Protein AF-A0A422N3A9-F1 (afdb_monomer)

Solvent-accessible surface area (backbone atoms only — not comparable to full-atom values): 7896 Å² total; per-residue (Å²): 119,83,58,69,77,52,26,24,83,45,57,73,40,78,24,40,41,50,68,64,54,68,37,71,21,45,74,53,17,31,54,43,74,64,48,50,43,45,49,65,72,44,49,46,56,52,54,51,46,63,46,61,79,70,57,84,72,84,79,59,82,64,56,54,56,40,81,87,58,59,77,64,36,60,62,31,56,54,94,70,64,69,54,37,52,65,75,23,42,65,92,49,66,57,46,78,49,63,42,40,19,36,56,72,87,88,54,48,60,53,71,48,82,68,42,58,47,96,88,64,50,68,35,30,33,40,37,38,38,17,32,62,63,58,68,92,131

Foldseek 3Di:
DPDCQAFAQDAQDWHDQLQLRIDGHHRQQHCDPVLVCCVPVPVVVVVVCVCVVPDDDDADPAFQADDQDDCSHSVNSADDPPCCNPVHHPPAQADEGEEAHAHPDPDQKDKDQDDDDPVRHGHYMYMYGRSSNRDDD

Nearest PDB structures (foldseek):
  1lml-assembly1_A  TM=9.631E-01  e=3.617E-12  Leishmania major

Organism: Trypanosoma rangeli (NCBI:txid5698)

Sequence (137 aa):
MNNASRYCTAAGESRPDMEGGTCVCRQQDVLTAEKKSIILNQMFPRAIKLHMDRLHVKPVRGQLVLPNFSAGTLCGNFEIPSSHHTTGVSGADMLLYAAAAPIRGSTYAWTVGCSKMPDGRPVVAVINIGPHSVTDS

Structure (mmCIF, N/CA/C/O backbone):
data_AF-A0A422N3A9-F1
#
_entry.id   AF-A0A422N3A9-F1
#
loop_
_atom_site.group_PDB
_atom_site.id
_atom_site.type_symbol
_atom_site.label_atom_id
_atom_site.label_alt_id
_atom_site.label_comp_id
_atom_site.label_asym_id
_atom_site.label_entity_id
_atom_site.label_seq_id
_atom_site.pdbx_PDB_ins_code
_atom_site.Cartn_x
_atom_site.Cartn_y
_atom_site.Cartn_z
_atom_site.occupancy
_atom_site.B_iso_or_equiv
_atom_site.auth_seq_id
_atom_site.auth_comp_id
_atom_site.auth_asym_id
_atom_site.auth_atom_id
_atom_site.pdbx_PDB_model_num
ATOM 1 N N . MET A 1 1 ? -3.221 -1.685 -6.288 1.00 87.81 1 MET A N 1
ATOM 2 C CA . MET A 1 1 ? -2.170 -1.991 -7.298 1.00 87.81 1 MET A CA 1
ATOM 3 C C . MET A 1 1 ? -2.704 -1.940 -8.739 1.00 87.81 1 MET A C 1
ATOM 5 O O . MET A 1 1 ? -2.436 -2.839 -9.529 1.00 87.81 1 MET A O 1
ATOM 9 N N . ASN A 1 2 ? -3.472 -0.906 -9.103 1.00 89.38 2 ASN A N 1
ATOM 10 C CA . ASN A 1 2 ? -4.026 -0.754 -10.463 1.00 89.38 2 ASN A CA 1
ATOM 11 C C . ASN A 1 2 ? -3.511 0.505 -11.176 1.00 89.38 2 ASN A C 1
ATOM 13 O O . ASN A 1 2 ? -3.696 0.651 -12.375 1.00 89.38 2 ASN A O 1
ATOM 17 N N . ASN A 1 3 ? -2.836 1.389 -10.442 1.00 93.75 3 ASN A N 1
ATOM 18 C CA . ASN A 1 3 ? -2.261 2.613 -10.965 1.00 93.75 3 ASN A CA 1
ATOM 19 C C . ASN A 1 3 ? -0.803 2.377 -11.388 1.00 93.75 3 ASN A C 1
ATOM 21 O O . ASN A 1 3 ? 0.078 2.274 -10.532 1.00 93.75 3 ASN A O 1
ATOM 25 N N . ALA A 1 4 ? -0.553 2.292 -12.697 1.00 94.56 4 ALA A N 1
ATOM 26 C CA . ALA A 1 4 ? 0.766 2.003 -13.273 1.00 94.56 4 ALA A CA 1
ATOM 27 C C . ALA A 1 4 ? 1.850 3.045 -12.931 1.00 94.56 4 ALA A C 1
ATOM 29 O O . ALA A 1 4 ? 3.037 2.746 -13.014 1.00 94.56 4 ALA A O 1
ATOM 30 N N . SER A 1 5 ? 1.468 4.247 -12.482 1.00 94.88 5 SER A N 1
ATOM 31 C CA . SER A 1 5 ? 2.421 5.255 -11.985 1.00 94.88 5 SER A CA 1
ATOM 32 C C . SER A 1 5 ? 2.984 4.939 -10.590 1.00 94.88 5 SER A C 1
ATOM 34 O O . SER A 1 5 ? 3.927 5.587 -10.140 1.00 94.88 5 SER A O 1
ATOM 36 N N . ARG A 1 6 ? 2.418 3.944 -9.891 1.00 94.88 6 ARG A N 1
ATOM 37 C CA . ARG A 1 6 ? 2.746 3.593 -8.496 1.00 94.88 6 ARG A CA 1
ATOM 38 C C . ARG A 1 6 ? 3.497 2.269 -8.344 1.00 94.88 6 ARG A C 1
ATOM 40 O O . ARG A 1 6 ? 3.795 1.873 -7.225 1.00 94.88 6 ARG A O 1
ATOM 47 N N . TYR A 1 7 ? 3.784 1.572 -9.438 1.00 96.44 7 TYR A N 1
ATOM 48 C CA . TYR A 1 7 ? 4.574 0.341 -9.440 1.00 96.44 7 TYR A CA 1
ATOM 49 C C . TYR A 1 7 ? 5.379 0.229 -10.736 1.00 96.44 7 TYR A C 1
ATOM 51 O O . TYR A 1 7 ? 5.085 0.910 -11.718 1.00 96.44 7 TYR A O 1
ATOM 59 N N . CYS A 1 8 ? 6.409 -0.612 -10.734 1.00 97.75 8 CYS A N 1
ATOM 60 C CA . CYS A 1 8 ? 7.256 -0.820 -11.905 1.00 97.75 8 CYS A CA 1
ATOM 61 C C . CYS A 1 8 ? 6.527 -1.645 -12.968 1.00 97.75 8 CYS A C 1
ATOM 63 O O . CYS A 1 8 ? 6.134 -2.785 -12.709 1.00 97.75 8 CYS A O 1
ATOM 65 N N . THR A 1 9 ? 6.392 -1.084 -14.166 1.00 97.62 9 THR A N 1
ATOM 66 C CA . THR A 1 9 ? 5.873 -1.773 -15.357 1.00 97.62 9 THR A CA 1
ATOM 67 C C . THR A 1 9 ? 6.990 -2.253 -16.281 1.00 97.62 9 THR A C 1
ATOM 69 O O . THR A 1 9 ? 6.812 -3.240 -16.990 1.00 97.62 9 THR A O 1
ATOM 72 N N . ALA A 1 10 ? 8.158 -1.613 -16.220 1.00 97.75 10 ALA A N 1
ATOM 73 C CA . ALA A 1 10 ? 9.370 -1.997 -16.928 1.00 97.75 10 ALA A CA 1
ATOM 74 C C . ALA A 1 10 ? 10.624 -1.668 -16.097 1.00 97.75 10 ALA A C 1
ATOM 76 O O . ALA A 1 10 ? 10.596 -0.839 -15.184 1.00 97.75 10 ALA A O 1
ATOM 77 N N . ALA A 1 11 ? 11.739 -2.327 -16.413 1.00 97.69 11 ALA A N 1
ATOM 78 C CA . ALA A 1 11 ? 13.034 -1.991 -15.831 1.00 97.69 11 ALA A CA 1
ATOM 79 C C . ALA A 1 11 ? 13.531 -0.629 -16.347 1.00 97.69 11 ALA A C 1
ATOM 81 O O . ALA A 1 11 ? 13.261 -0.247 -17.484 1.00 97.69 11 ALA A O 1
ATOM 82 N N . GLY A 1 12 ? 14.261 0.102 -15.506 1.00 96.88 12 GLY A N 1
ATOM 83 C CA . GLY A 1 12 ? 14.775 1.443 -15.799 1.00 96.88 12 GLY A CA 1
ATOM 84 C C . GLY A 1 12 ? 13.796 2.584 -15.500 1.00 96.88 12 GLY A C 1
ATOM 85 O O . GLY A 1 12 ? 14.219 3.736 -15.432 1.00 96.88 12 GLY A O 1
ATOM 86 N N . GLU A 1 13 ? 12.513 2.297 -15.262 1.00 97.31 13 GLU A N 1
ATOM 87 C CA . GLU A 1 13 ? 11.547 3.314 -14.834 1.00 97.31 13 GLU A CA 1
ATOM 88 C C . GLU A 1 13 ? 11.877 3.854 -13.438 1.00 97.31 13 GLU A C 1
ATOM 90 O O . GLU A 1 13 ? 12.360 3.120 -12.581 1.00 97.31 13 GLU A O 1
ATOM 95 N N . SER A 1 14 ? 11.555 5.122 -13.173 1.00 97.00 14 SER A N 1
ATOM 96 C CA . SER A 1 14 ? 11.524 5.654 -11.808 1.00 97.00 14 SER A CA 1
ATOM 97 C C . SER A 1 14 ? 10.096 5.601 -11.270 1.00 97.00 14 SER A C 1
ATOM 99 O O . SER A 1 14 ? 9.151 6.066 -11.922 1.00 97.00 14 SER A O 1
ATOM 101 N N . ARG A 1 15 ? 9.925 4.997 -10.092 1.00 96.44 15 ARG A N 1
ATOM 102 C CA . ARG A 1 15 ? 8.632 4.861 -9.408 1.00 96.44 15 ARG A CA 1
ATOM 103 C C . ARG A 1 15 ? 8.757 5.226 -7.932 1.00 96.44 15 ARG A C 1
ATOM 105 O O . ARG A 1 15 ? 9.852 5.105 -7.385 1.00 96.44 15 ARG A O 1
ATOM 112 N N . PRO A 1 16 ? 7.670 5.670 -7.275 1.00 94.69 16 PRO A N 1
ATOM 113 C CA . PRO A 1 16 ? 7.683 5.904 -5.835 1.00 94.69 16 PRO A CA 1
ATOM 114 C C . PRO A 1 16 ? 8.109 4.642 -5.081 1.00 94.69 16 PRO A C 1
ATOM 116 O O . PRO A 1 16 ? 7.682 3.551 -5.446 1.00 94.69 16 PRO A O 1
ATOM 119 N N . ASP A 1 17 ? 8.906 4.787 -4.025 1.00 93.00 17 ASP A N 1
ATOM 120 C CA . ASP A 1 17 ? 9.252 3.686 -3.104 1.00 93.00 17 ASP A CA 1
ATOM 121 C C . A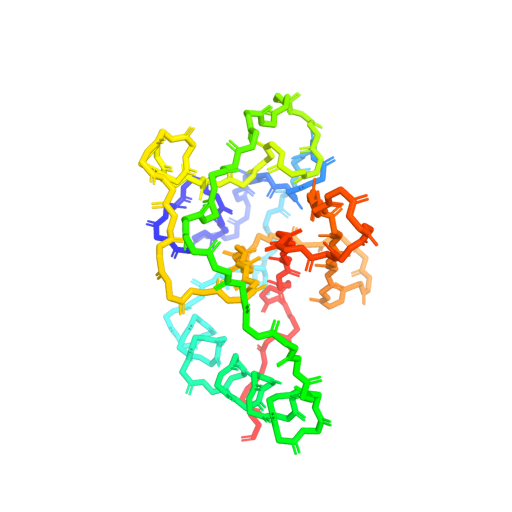SP A 1 17 ? 8.215 3.503 -1.978 1.00 93.00 17 ASP A C 1
ATOM 123 O O . ASP A 1 17 ? 8.339 2.618 -1.136 1.00 93.00 17 ASP A O 1
ATOM 127 N N . MET A 1 18 ? 7.163 4.332 -1.997 1.00 94.56 18 MET A N 1
ATOM 128 C CA . MET A 1 18 ? 6.105 4.434 -0.983 1.00 94.56 18 MET A CA 1
ATOM 129 C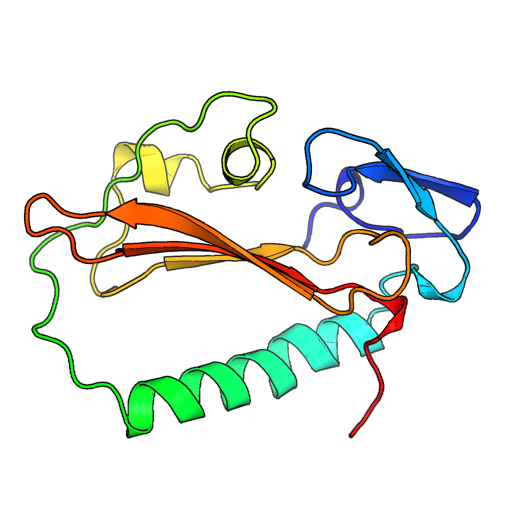 C . MET A 1 18 ? 6.584 4.961 0.380 1.00 94.56 18 MET A C 1
ATOM 131 O O . MET A 1 18 ? 5.781 5.082 1.304 1.00 94.56 18 MET A O 1
ATOM 135 N N . GLU A 1 19 ? 7.845 5.379 0.484 1.00 92.50 19 GLU A N 1
ATOM 136 C CA . GLU A 1 19 ? 8.468 5.940 1.687 1.00 92.50 19 GLU A CA 1
ATOM 137 C C . GLU A 1 19 ? 8.693 7.461 1.587 1.00 92.50 19 GLU A C 1
ATOM 139 O O . GLU A 1 19 ? 9.205 8.090 2.507 1.00 92.50 19 GLU A O 1
ATOM 144 N N . GLY A 1 20 ? 8.242 8.073 0.488 1.00 90.31 20 GLY A N 1
ATOM 145 C CA . GLY A 1 20 ? 8.389 9.502 0.188 1.00 90.31 20 GLY A CA 1
ATOM 146 C C . GLY A 1 20 ? 9.494 9.786 -0.832 1.00 90.31 20 GLY A C 1
ATOM 147 O O . GLY A 1 20 ? 9.666 10.932 -1.242 1.00 90.31 20 GLY A O 1
ATOM 148 N N . GLY A 1 21 ? 10.213 8.750 -1.270 1.00 92.06 21 GLY A N 1
ATOM 149 C CA . GLY A 1 21 ? 11.236 8.815 -2.299 1.00 92.06 21 GLY A CA 1
ATOM 150 C C . GLY A 1 21 ? 10.818 8.142 -3.605 1.00 92.06 21 GLY A C 1
ATOM 151 O O . GLY A 1 21 ? 9.651 7.837 -3.869 1.00 92.06 21 GLY A O 1
ATOM 152 N N . THR A 1 22 ? 11.817 7.924 -4.458 1.00 94.75 22 THR A N 1
ATOM 153 C CA . THR A 1 22 ? 11.681 7.171 -5.708 1.00 94.75 22 THR A CA 1
ATOM 154 C C . THR A 1 22 ? 12.792 6.137 -5.829 1.00 94.75 22 THR A C 1
ATOM 156 O O . THR A 1 22 ? 13.890 6.301 -5.292 1.00 94.75 22 THR A O 1
ATOM 159 N N . CYS A 1 23 ? 12.528 5.059 -6.555 1.00 94.56 23 CYS A N 1
ATOM 160 C CA . CYS A 1 23 ? 13.497 4.025 -6.870 1.00 94.56 23 CYS A CA 1
ATOM 161 C C . CYS A 1 23 ? 13.485 3.740 -8.370 1.00 94.56 23 CYS A C 1
ATOM 163 O O . CYS A 1 23 ? 12.424 3.686 -8.996 1.00 94.56 23 CYS A O 1
ATOM 165 N N . VAL A 1 24 ? 14.677 3.526 -8.929 1.00 96.62 24 VAL A N 1
ATOM 166 C CA . VAL A 1 24 ? 14.822 2.998 -10.285 1.00 96.62 24 VAL A CA 1
ATOM 167 C C . VAL A 1 24 ? 14.491 1.509 -10.252 1.00 96.62 24 VAL A C 1
ATOM 169 O O . VAL A 1 24 ? 15.048 0.754 -9.453 1.00 96.62 24 VAL A O 1
ATOM 172 N N . CYS A 1 25 ? 13.567 1.101 -11.107 1.00 97.38 25 CYS A N 1
ATOM 173 C CA . CYS A 1 25 ? 13.069 -0.255 -11.222 1.00 97.38 25 CYS A CA 1
ATOM 174 C C . CYS A 1 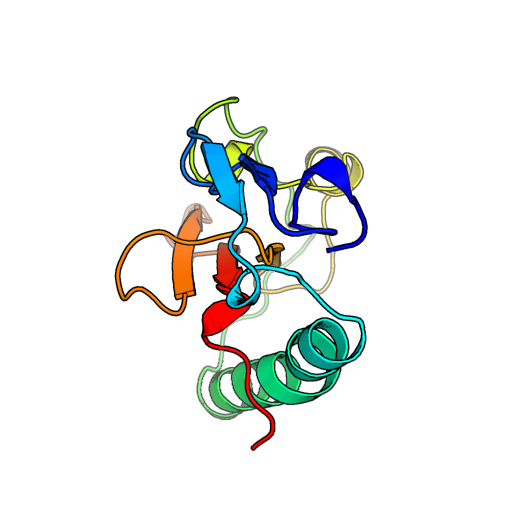25 ? 14.141 -1.180 -11.804 1.00 97.38 25 CYS A C 1
ATOM 176 O O . CYS A 1 25 ? 14.615 -0.970 -12.922 1.00 97.38 25 CYS A O 1
ATOM 178 N N . ARG A 1 26 ? 14.496 -2.245 -11.082 1.00 96.25 26 ARG A N 1
ATOM 179 C CA . ARG A 1 26 ? 15.268 -3.365 -11.640 1.00 96.25 26 ARG A CA 1
ATOM 180 C C . ARG A 1 26 ? 14.322 -4.363 -12.304 1.00 96.25 26 ARG A C 1
ATOM 182 O O . ARG A 1 26 ? 13.118 -4.338 -12.065 1.00 96.25 26 ARG A O 1
ATOM 189 N N . GLN A 1 27 ? 14.866 -5.301 -13.077 1.00 96.50 27 GLN A N 1
ATOM 190 C CA . GLN A 1 27 ? 14.065 -6.347 -13.729 1.00 96.50 27 GLN A CA 1
ATOM 191 C C . GLN A 1 27 ? 13.189 -7.124 -12.732 1.00 96.50 27 GLN A C 1
ATOM 193 O O . GLN A 1 27 ? 12.021 -7.397 -12.990 1.00 96.50 27 GLN A O 1
ATOM 198 N N . GLN A 1 28 ? 13.738 -7.424 -11.555 1.00 95.19 28 GLN A N 1
ATOM 199 C CA . GLN A 1 28 ? 13.027 -8.104 -10.474 1.00 95.19 28 GLN A CA 1
ATOM 200 C C . GLN A 1 28 ? 11.928 -7.254 -9.816 1.00 95.19 28 GLN A C 1
ATOM 202 O O . GLN A 1 28 ? 10.992 -7.818 -9.256 1.00 95.19 28 GLN A O 1
ATOM 207 N N . ASP A 1 29 ? 12.003 -5.924 -9.904 1.00 96.75 29 ASP A N 1
ATOM 208 C CA . ASP A 1 29 ? 11.020 -5.018 -9.303 1.00 96.75 29 ASP A CA 1
ATOM 209 C C . ASP A 1 29 ? 9.764 -4.856 -10.175 1.00 96.75 29 ASP A C 1
ATOM 211 O O . ASP A 1 29 ? 8.758 -4.331 -9.702 1.00 96.75 29 ASP A O 1
ATOM 215 N N . VAL A 1 30 ? 9.791 -5.322 -11.431 1.00 97.38 30 VAL A N 1
ATOM 216 C CA . VAL A 1 30 ? 8.634 -5.282 -12.334 1.00 97.38 30 VAL A CA 1
ATOM 217 C C . VAL A 1 30 ? 7.496 -6.134 -11.769 1.00 97.38 30 VAL A C 1
ATOM 219 O O . VAL A 1 30 ? 7.651 -7.336 -11.522 1.00 97.38 30 VAL A O 1
ATOM 222 N N . LEU A 1 31 ? 6.331 -5.507 -11.587 1.00 97.62 31 LEU A N 1
ATOM 223 C CA . LEU A 1 31 ? 5.118 -6.169 -11.126 1.00 97.62 31 LEU A CA 1
ATOM 224 C C . LEU A 1 31 ? 4.410 -6.824 -12.314 1.00 97.62 31 LEU A C 1
ATOM 226 O O . LEU A 1 31 ? 3.549 -6.228 -12.964 1.00 97.62 31 LEU A O 1
ATOM 230 N N . THR A 1 32 ? 4.782 -8.069 -12.597 1.00 97.06 32 THR A N 1
ATOM 231 C CA . THR A 1 32 ? 4.111 -8.888 -13.611 1.00 97.06 32 THR A CA 1
ATOM 232 C C . THR A 1 32 ? 2.686 -9.252 -13.177 1.00 97.06 32 THR A C 1
ATOM 234 O O . THR A 1 32 ? 2.335 -9.189 -11.994 1.00 97.06 32 THR A O 1
ATOM 237 N N . ALA A 1 33 ? 1.850 -9.662 -14.136 1.00 96.38 33 ALA A N 1
ATOM 238 C CA . ALA A 1 33 ? 0.497 -10.146 -13.848 1.00 96.38 33 ALA A CA 1
ATOM 239 C C . ALA A 1 33 ? 0.507 -11.355 -12.894 1.00 96.38 33 ALA A C 1
ATOM 241 O O . ALA A 1 33 ? -0.325 -11.436 -11.993 1.00 96.38 33 ALA A O 1
ATOM 242 N N . GLU A 1 34 ? 1.489 -12.241 -13.054 1.00 96.31 34 GLU A N 1
ATOM 243 C CA . GLU A 1 34 ? 1.735 -13.393 -12.185 1.00 96.31 34 GLU A CA 1
ATOM 244 C C . GLU A 1 34 ? 2.046 -12.962 -10.748 1.00 96.31 34 GLU A C 1
ATOM 246 O O . GLU A 1 34 ? 1.294 -13.301 -9.837 1.00 96.31 34 GLU A O 1
ATOM 251 N N . LYS A 1 35 ? 3.048 -12.095 -10.540 1.00 97.06 35 LYS A N 1
ATOM 252 C CA . LYS A 1 35 ? 3.382 -11.562 -9.207 1.00 97.06 35 LYS A CA 1
ATOM 253 C C . LYS A 1 35 ? 2.196 -10.866 -8.551 1.00 97.06 35 LYS A C 1
ATOM 255 O O . LYS A 1 35 ? 1.920 -11.074 -7.371 1.00 97.06 35 LYS A O 1
ATOM 260 N N . LYS A 1 36 ? 1.450 -10.066 -9.316 1.00 97.06 36 LYS A N 1
ATOM 261 C CA . LYS A 1 36 ? 0.229 -9.417 -8.829 1.00 97.06 36 LYS A CA 1
ATOM 262 C C . LYS A 1 36 ? -0.831 -10.442 -8.411 1.00 97.06 36 LYS A C 1
ATOM 264 O O . LYS A 1 36 ? -1.479 -10.246 -7.385 1.00 97.06 36 LYS A O 1
ATOM 269 N N . SER A 1 37 ? -0.993 -11.526 -9.169 1.00 96.62 37 SER A N 1
ATOM 270 C CA . SER A 1 37 ? -1.910 -12.618 -8.830 1.00 96.62 37 SER A CA 1
ATOM 271 C C . SER A 1 37 ? -1.481 -13.344 -7.554 1.00 96.62 37 SER A C 1
ATOM 273 O O . SER A 1 37 ? -2.314 -13.549 -6.676 1.00 96.62 37 SER A O 1
ATOM 275 N N . ILE A 1 38 ? -0.192 -13.658 -7.389 1.00 97.31 38 ILE A N 1
ATOM 276 C CA . ILE A 1 38 ? 0.340 -14.279 -6.165 1.00 97.31 38 ILE A CA 1
ATOM 277 C C . ILE A 1 38 ? 0.023 -13.403 -4.949 1.00 97.31 38 ILE A C 1
ATOM 279 O O . ILE A 1 38 ? -0.539 -13.887 -3.965 1.00 97.31 38 ILE A O 1
ATOM 283 N N . ILE A 1 39 ? 0.307 -12.099 -5.030 1.00 97.06 39 ILE A N 1
ATOM 284 C CA . ILE A 1 39 ? 0.038 -11.154 -3.941 1.00 97.06 39 ILE A CA 1
ATOM 285 C C . ILE A 1 39 ? -1.457 -11.134 -3.580 1.00 97.06 39 ILE A C 1
ATOM 287 O O . ILE A 1 39 ? -1.818 -11.305 -2.414 1.00 97.06 39 ILE A O 1
ATOM 291 N N . LEU A 1 40 ? -2.329 -10.918 -4.570 1.00 96.38 40 LEU A N 1
ATOM 292 C CA . LEU A 1 40 ? -3.754 -10.658 -4.338 1.00 96.38 40 LEU A CA 1
ATOM 293 C C . LEU A 1 40 ? -4.570 -11.922 -4.061 1.00 96.38 40 LEU A C 1
ATOM 295 O O . LEU A 1 40 ? -5.460 -11.891 -3.217 1.00 96.38 40 LEU A O 1
ATOM 299 N N . ASN A 1 41 ? -4.276 -13.019 -4.755 1.00 96.50 41 ASN A N 1
ATOM 300 C CA . ASN A 1 41 ? -5.118 -14.216 -4.760 1.00 96.50 41 ASN A CA 1
ATOM 301 C C . ASN A 1 41 ? -4.556 -15.352 -3.899 1.00 96.50 41 ASN A C 1
ATOM 303 O O . ASN A 1 41 ? -5.292 -16.283 -3.580 1.00 96.50 41 ASN A O 1
ATOM 307 N N . GLN A 1 42 ? -3.280 -15.293 -3.502 1.00 96.19 42 GLN A N 1
ATOM 308 C CA . GLN A 1 42 ? -2.666 -16.328 -2.666 1.00 96.19 42 GLN A CA 1
ATOM 309 C C . GLN A 1 42 ? -2.172 -15.767 -1.332 1.00 96.19 42 GLN A C 1
ATOM 311 O O . GLN A 1 42 ? -2.651 -16.173 -0.272 1.00 96.19 42 GLN A O 1
ATOM 316 N N . MET A 1 43 ? -1.240 -14.815 -1.373 1.00 95.75 43 MET A N 1
ATOM 317 C CA . MET A 1 43 ? -0.552 -14.308 -0.188 1.00 95.75 43 MET A CA 1
ATOM 318 C C . MET A 1 43 ? -1.510 -13.584 0.762 1.00 95.75 43 MET A C 1
ATOM 320 O O . MET A 1 43 ? -1.599 -13.968 1.929 1.00 95.75 43 MET A O 1
ATOM 324 N N . PHE A 1 44 ? -2.257 -12.577 0.288 1.00 96.38 44 PHE A N 1
ATOM 325 C CA . PHE A 1 44 ? -3.182 -11.842 1.156 1.00 96.38 44 PHE A CA 1
ATOM 326 C C . PHE A 1 44 ? -4.293 -12.721 1.738 1.00 96.38 44 PHE A C 1
ATOM 328 O O . PHE A 1 44 ? -4.461 -12.677 2.955 1.00 96.38 44 PHE A O 1
ATOM 335 N N . PRO A 1 45 ? -5.008 -13.562 0.966 1.00 97.44 45 PRO A N 1
ATOM 336 C CA . PRO A 1 45 ? -6.030 -14.437 1.535 1.00 97.44 45 PRO A CA 1
ATOM 337 C C . PRO A 1 45 ? -5.484 -15.367 2.624 1.00 97.44 45 PRO A C 1
ATOM 339 O O . PRO A 1 45 ? -6.102 -15.502 3.680 1.00 97.44 45 PRO A O 1
ATOM 342 N N . ARG A 1 46 ? -4.296 -15.960 2.418 1.00 96.88 46 ARG A N 1
ATOM 343 C CA . ARG A 1 46 ? -3.642 -16.810 3.426 1.00 96.88 46 ARG A CA 1
ATOM 344 C C . ARG A 1 46 ? -3.248 -16.008 4.670 1.00 96.88 46 ARG A C 1
ATOM 346 O O . ARG A 1 46 ? -3.558 -16.431 5.780 1.00 96.88 46 ARG A O 1
ATOM 353 N N . ALA A 1 47 ? -2.614 -14.847 4.500 1.00 95.94 47 ALA A N 1
ATOM 354 C CA . ALA A 1 47 ? -2.189 -13.998 5.612 1.00 95.94 47 ALA A CA 1
ATOM 355 C C . A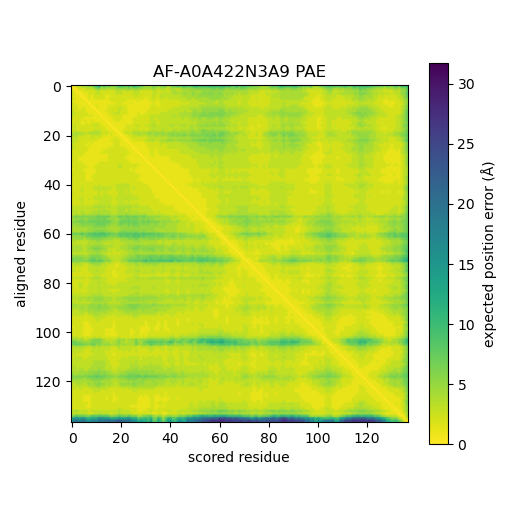LA A 1 47 ? -3.380 -13.462 6.424 1.00 95.94 47 ALA A C 1
ATOM 357 O O . ALA A 1 47 ? -3.351 -13.511 7.653 1.00 95.94 47 ALA A O 1
ATOM 358 N N . ILE A 1 48 ? -4.439 -13.005 5.751 1.00 96.44 48 ILE A N 1
ATOM 359 C CA . ILE A 1 48 ? -5.677 -12.534 6.384 1.00 96.44 48 ILE A CA 1
ATOM 360 C C . ILE A 1 48 ? -6.311 -13.671 7.182 1.00 96.44 48 ILE A C 1
ATOM 362 O O . ILE A 1 48 ? -6.583 -13.493 8.367 1.00 96.44 48 ILE A O 1
ATOM 366 N N . LYS A 1 49 ? -6.460 -14.860 6.581 1.00 96.88 49 LYS A N 1
ATOM 367 C CA . LYS A 1 49 ? -7.005 -16.033 7.273 1.00 96.88 49 LYS A CA 1
ATOM 368 C C . LYS A 1 49 ? -6.203 -16.387 8.527 1.00 96.88 49 LYS A C 1
ATOM 370 O O . LYS A 1 49 ? -6.787 -16.573 9.587 1.00 96.88 49 LYS A O 1
ATOM 375 N N . LEU A 1 50 ? -4.870 -16.406 8.445 1.00 97.56 50 LEU A N 1
ATOM 376 C CA . LEU A 1 50 ? -4.013 -16.708 9.599 1.00 97.56 50 LEU A CA 1
ATOM 377 C C . LEU A 1 50 ? -4.251 -15.768 10.789 1.00 97.56 50 LEU A C 1
ATOM 379 O O . LEU A 1 50 ? -4.194 -16.228 11.934 1.00 97.56 50 LEU A O 1
ATOM 383 N N . HIS A 1 51 ? -4.504 -14.484 10.524 1.00 96.38 51 HIS A N 1
ATOM 384 C CA . HIS A 1 51 ? -4.799 -13.499 11.563 1.00 96.38 51 HIS A CA 1
ATOM 385 C C . HIS A 1 51 ? -6.248 -13.608 12.046 1.00 96.38 51 HIS A C 1
ATOM 387 O O . HIS A 1 51 ? -6.469 -13.611 13.253 1.00 96.38 51 HIS A O 1
ATOM 393 N N . MET A 1 52 ? -7.220 -13.762 11.143 1.00 95.06 52 MET A N 1
ATOM 394 C CA . MET A 1 52 ? -8.640 -13.883 11.497 1.00 95.06 52 MET A CA 1
ATOM 395 C C . MET A 1 52 ? -8.950 -15.144 12.312 1.00 95.06 52 MET A C 1
ATOM 397 O O . MET A 1 52 ? -9.748 -15.076 13.239 1.00 95.06 52 MET A O 1
ATOM 401 N N . ASP A 1 53 ? -8.283 -16.267 12.031 1.00 96.81 53 ASP A N 1
ATOM 402 C CA . ASP A 1 53 ? -8.484 -17.529 12.759 1.00 96.81 53 ASP A CA 1
ATOM 403 C C . ASP A 1 53 ? -7.989 -17.459 14.223 1.00 96.81 53 ASP A C 1
ATOM 405 O O . ASP A 1 53 ? -8.326 -18.316 15.038 1.00 96.81 53 ASP A O 1
ATOM 409 N N . ARG A 1 54 ? -7.161 -16.462 14.574 1.00 96.62 54 ARG A N 1
ATOM 410 C CA . ARG A 1 54 ? -6.512 -16.342 15.896 1.00 96.62 54 ARG A CA 1
ATOM 411 C C . ARG A 1 54 ? -6.938 -15.099 16.666 1.00 96.62 54 ARG A C 1
ATOM 413 O O . ARG A 1 54 ? -7.077 -15.148 17.887 1.00 96.62 54 ARG A O 1
ATOM 420 N N . LEU A 1 55 ? -7.115 -13.980 15.972 1.00 94.69 55 LEU A N 1
ATOM 421 C CA . LEU A 1 55 ? -7.356 -12.674 16.572 1.00 94.69 55 LEU A CA 1
ATOM 422 C C . LEU A 1 55 ? -8.846 -12.350 16.535 1.00 94.69 55 LEU A C 1
ATOM 424 O O . LEU A 1 55 ? -9.375 -11.849 15.545 1.00 94.69 55 LEU A O 1
ATOM 428 N N . HIS A 1 56 ? -9.510 -12.605 17.657 1.00 94.12 56 HIS A N 1
ATOM 429 C CA . HIS A 1 56 ? -10.882 -12.171 17.871 1.00 94.12 56 HIS A CA 1
ATOM 430 C C . HIS A 1 56 ? -10.889 -10.726 18.362 1.00 94.12 56 HIS A C 1
ATOM 432 O O . HIS A 1 56 ? -10.150 -10.357 19.275 1.00 94.12 56 HIS A O 1
ATOM 438 N N . VAL A 1 57 ? -11.748 -9.907 17.768 1.00 93.12 57 VAL A N 1
ATOM 439 C CA . VAL A 1 57 ? -11.892 -8.492 18.109 1.00 93.12 57 VAL A CA 1
ATOM 440 C C . VAL A 1 57 ? -13.344 -8.186 18.436 1.00 93.12 57 VAL A C 1
ATOM 442 O O . VAL A 1 57 ? -14.262 -8.828 17.932 1.00 93.12 57 VAL A O 1
ATOM 445 N N . LYS A 1 58 ? -13.571 -7.175 19.274 1.00 94.44 58 LYS A N 1
ATOM 446 C CA . LYS A 1 58 ? -14.905 -6.591 19.426 1.00 94.44 58 LYS A CA 1
ATOM 447 C C . LYS A 1 58 ? -15.240 -5.836 18.133 1.00 94.44 58 LYS A C 1
ATOM 449 O O . LYS A 1 58 ? -14.506 -4.897 17.844 1.00 94.44 58 LYS A O 1
ATOM 454 N N . PRO A 1 59 ? -16.311 -6.159 17.389 1.00 95.1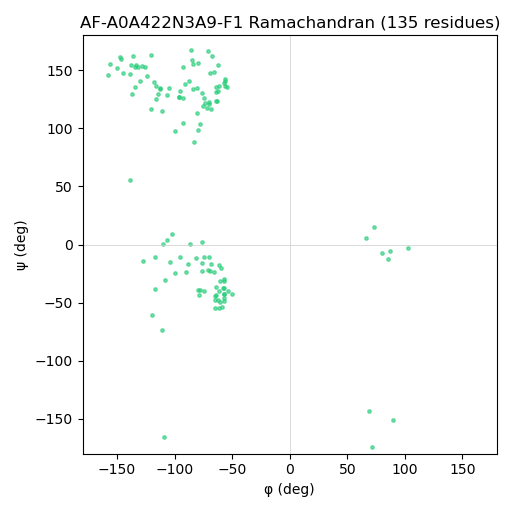9 59 PRO A N 1
ATOM 455 C CA . PRO A 1 59 ? -16.576 -5.500 16.114 1.00 95.19 59 PRO A CA 1
ATOM 456 C C . PRO A 1 59 ? -16.682 -3.976 16.236 1.00 95.19 59 PRO A C 1
ATOM 458 O O . PRO A 1 59 ? -17.322 -3.465 17.166 1.00 95.19 59 PRO A O 1
ATOM 461 N N . VAL A 1 60 ? -16.062 -3.246 15.309 1.00 94.06 60 VAL A N 1
ATOM 462 C CA . VAL A 1 60 ? -16.247 -1.796 15.177 1.00 94.06 60 VAL A CA 1
ATOM 463 C C . VAL A 1 60 ? -17.712 -1.517 14.848 1.00 94.06 60 VAL A C 1
ATOM 465 O O . VAL A 1 60 ? -18.310 -2.144 13.975 1.00 94.06 60 VAL A O 1
ATOM 468 N N . ARG A 1 61 ? -18.311 -0.560 15.563 1.00 92.69 61 ARG A N 1
ATOM 469 C CA . ARG A 1 61 ? -19.673 -0.095 15.288 1.00 92.69 61 ARG A CA 1
ATOM 470 C C . ARG A 1 61 ? -19.617 1.149 14.409 1.00 92.69 61 ARG A C 1
ATOM 472 O O . ARG A 1 61 ? -18.909 2.093 14.741 1.00 92.69 61 ARG A O 1
ATOM 479 N N . GLY A 1 62 ? -20.415 1.167 13.345 1.00 92.06 62 GLY A N 1
ATOM 480 C CA . GLY A 1 62 ? -20.501 2.299 12.422 1.00 92.06 62 GLY A CA 1
ATOM 481 C C . GLY A 1 62 ? -19.503 2.216 11.266 1.00 92.06 62 GLY A C 1
ATOM 482 O O . GLY A 1 62 ? -19.160 1.126 10.807 1.00 92.06 62 GLY A O 1
ATOM 483 N N . GLN A 1 63 ? -19.094 3.381 10.766 1.00 94.31 63 GLN A N 1
ATOM 484 C CA . GLN A 1 63 ? -18.198 3.530 9.619 1.00 94.31 63 GLN A CA 1
ATOM 485 C C . GLN A 1 63 ? -16.798 3.943 10.083 1.00 94.31 63 GLN A C 1
ATOM 487 O O . GLN A 1 63 ? -16.646 4.857 10.893 1.00 94.31 63 GLN A O 1
ATOM 492 N N . LEU A 1 64 ? -15.770 3.303 9.530 1.00 95.44 64 LEU A N 1
ATOM 493 C CA . LEU A 1 64 ? -14.388 3.751 9.654 1.00 95.44 64 LEU A CA 1
ATOM 494 C C . LEU A 1 64 ? -14.140 4.882 8.652 1.00 95.44 64 LEU A C 1
ATOM 496 O O . LEU A 1 64 ? -13.914 4.624 7.470 1.00 95.44 64 LEU A O 1
ATOM 500 N N . VAL A 1 65 ? -14.198 6.126 9.130 1.00 95.62 65 VAL A N 1
ATOM 501 C CA . VAL A 1 65 ? -13.842 7.324 8.353 1.00 95.62 65 VAL A CA 1
ATOM 502 C C . VAL A 1 65 ? -12.375 7.659 8.592 1.00 95.62 65 VAL A C 1
ATOM 504 O O . VAL A 1 65 ? -11.926 7.774 9.734 1.00 95.62 65 VAL A O 1
ATOM 507 N N . LEU A 1 66 ? -11.610 7.783 7.511 1.00 94.81 66 LEU A N 1
ATOM 508 C CA . LEU A 1 66 ? -10.166 7.964 7.580 1.00 94.81 66 LEU A CA 1
ATOM 509 C C . LEU A 1 66 ? -9.794 9.443 7.625 1.00 94.81 66 LEU A C 1
ATOM 511 O O . LEU A 1 66 ? -10.323 10.218 6.828 1.00 94.81 66 LEU A O 1
ATOM 515 N N . PRO A 1 67 ? -8.820 9.844 8.463 1.00 94.31 67 PRO A N 1
ATOM 516 C CA . PRO A 1 67 ? -8.263 11.183 8.356 1.00 94.31 67 PRO A CA 1
ATOM 517 C C . PRO A 1 67 ? -7.591 11.362 6.990 1.00 94.31 67 PRO A C 1
ATOM 519 O O . PRO A 1 67 ? -7.130 10.398 6.372 1.00 94.31 67 PRO A O 1
ATOM 522 N N . ASN A 1 68 ? -7.507 12.606 6.526 1.00 95.31 68 ASN A N 1
ATOM 523 C CA . ASN A 1 68 ? -6.662 12.933 5.384 1.00 95.31 68 ASN A CA 1
ATOM 524 C C . ASN A 1 68 ? -5.199 12.853 5.826 1.00 95.31 68 ASN A C 1
ATOM 526 O O . ASN A 1 68 ? -4.773 13.590 6.716 1.00 95.31 68 ASN A O 1
ATOM 530 N N . PHE A 1 69 ? -4.436 11.944 5.224 1.00 94.88 69 PHE A N 1
ATOM 531 C CA . PHE A 1 69 ? -3.012 11.818 5.509 1.00 94.88 69 PHE A CA 1
ATOM 532 C C . PHE A 1 69 ? -2.225 12.870 4.728 1.00 94.88 69 PHE A C 1
ATOM 534 O O . PHE A 1 69 ? -2.446 13.060 3.532 1.00 94.88 69 PHE A O 1
ATOM 541 N N . SER A 1 70 ? -1.286 13.539 5.395 1.00 92.12 70 SER A N 1
ATOM 542 C CA . SER A 1 70 ? -0.433 14.540 4.754 1.00 92.12 70 SER A CA 1
ATOM 543 C C . SER A 1 70 ? 0.411 13.916 3.643 1.00 92.12 70 SER A C 1
ATOM 545 O O . SER A 1 70 ? 1.001 12.844 3.825 1.00 92.12 70 SER A O 1
ATOM 547 N N . ALA A 1 71 ? 0.506 14.608 2.507 1.00 87.00 71 ALA A N 1
ATOM 548 C CA . ALA A 1 71 ? 1.368 14.206 1.402 1.00 87.00 71 ALA A CA 1
ATOM 549 C C . ALA A 1 71 ? 2.829 14.057 1.868 1.00 87.00 71 ALA A C 1
ATOM 551 O O . ALA A 1 71 ? 3.298 14.814 2.717 1.00 87.00 71 ALA A O 1
ATOM 552 N N . GLY A 1 72 ? 3.538 13.062 1.331 1.00 83.06 72 GLY A N 1
ATOM 553 C CA . GLY A 1 72 ? 4.927 12.763 1.697 1.00 83.06 72 GLY A CA 1
ATOM 554 C C . GLY A 1 72 ? 5.102 11.962 2.992 1.00 83.06 72 GLY A C 1
ATOM 555 O O . GLY A 1 72 ? 6.208 11.513 3.275 1.00 83.06 72 GLY A O 1
ATOM 556 N N . THR A 1 73 ? 4.037 11.721 3.766 1.00 93.00 73 THR A N 1
ATOM 557 C CA . THR A 1 73 ? 4.072 10.739 4.865 1.00 93.00 73 THR A CA 1
ATOM 558 C C . THR A 1 73 ? 3.916 9.316 4.328 1.00 93.00 73 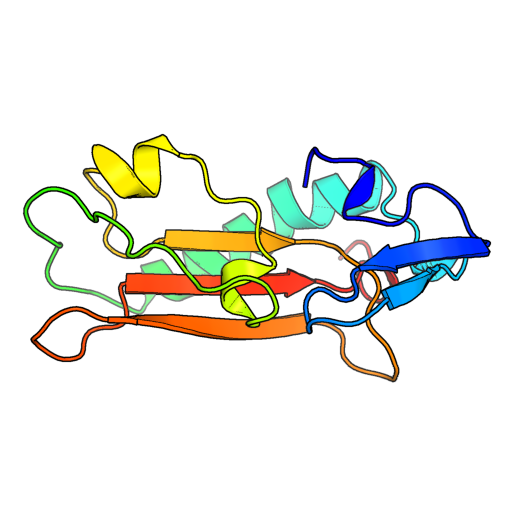THR A C 1
ATOM 560 O O . THR A 1 73 ? 3.294 9.117 3.284 1.00 93.00 73 THR A O 1
ATOM 563 N N . LEU A 1 74 ? 4.392 8.310 5.075 1.00 94.94 74 LEU A N 1
ATOM 564 C CA . LEU A 1 74 ? 4.242 6.891 4.706 1.00 94.94 74 LEU A CA 1
ATOM 565 C C . LEU A 1 74 ? 2.789 6.530 4.355 1.00 94.94 74 LEU A C 1
ATOM 567 O O . LEU A 1 74 ? 2.537 5.858 3.361 1.00 94.94 74 LEU A O 1
ATOM 571 N N . CYS A 1 75 ? 1.826 7.030 5.131 1.00 96.19 75 CYS A N 1
ATOM 572 C CA . CYS A 1 75 ? 0.399 6.796 4.912 1.00 96.19 75 CYS A CA 1
ATOM 573 C C . CYS A 1 75 ? -0.160 7.604 3.733 1.00 96.19 75 CYS A C 1
ATOM 575 O O . CYS A 1 75 ? -0.946 7.082 2.946 1.00 96.19 75 CYS A O 1
ATOM 577 N N . GLY A 1 76 ? 0.270 8.862 3.581 1.00 95.25 76 GLY A N 1
ATOM 578 C CA . GLY A 1 76 ? -0.156 9.744 2.489 1.00 95.25 76 GLY A CA 1
ATOM 579 C C . GLY A 1 76 ? 0.389 9.354 1.114 1.00 95.25 76 GLY A C 1
ATOM 580 O O . GLY A 1 76 ? -0.079 9.870 0.102 1.00 95.25 76 GLY A O 1
ATOM 581 N N . ASN A 1 77 ? 1.350 8.429 1.050 1.00 94.44 77 ASN A N 1
ATOM 582 C CA . ASN A 1 77 ? 1.852 7.891 -0.214 1.00 94.44 77 ASN A CA 1
ATOM 583 C C . ASN A 1 77 ? 0.894 6.881 -0.867 1.00 94.44 77 ASN A C 1
ATOM 585 O O . ASN A 1 77 ? 1.049 6.586 -2.056 1.00 94.44 77 ASN A O 1
ATOM 589 N N . PHE A 1 78 ? -0.084 6.354 -0.122 1.00 95.25 78 PHE A N 1
ATOM 590 C CA . PHE A 1 78 ? -1.032 5.356 -0.611 1.00 95.25 78 PHE A CA 1
ATOM 591 C C . PHE A 1 78 ? -2.247 5.998 -1.272 1.00 95.25 78 PHE A C 1
ATOM 593 O O . PHE A 1 78 ? -2.792 6.996 -0.809 1.00 95.25 78 PHE A O 1
ATOM 600 N N . GLU A 1 79 ? -2.697 5.380 -2.362 1.00 92.44 79 GLU A N 1
ATOM 601 C CA . GLU A 1 79 ? -3.935 5.764 -3.029 1.00 92.44 79 GLU A CA 1
ATOM 602 C C . GLU A 1 79 ? -5.123 5.203 -2.242 1.00 92.44 79 GLU A C 1
ATOM 604 O O . GLU A 1 79 ? -5.407 4.003 -2.280 1.00 92.44 79 GLU A O 1
ATOM 609 N N . ILE A 1 80 ? -5.786 6.085 -1.500 1.00 94.12 80 ILE A N 1
ATOM 610 C CA . ILE A 1 80 ? -6.974 5.773 -0.711 1.00 94.12 80 ILE A CA 1
ATOM 611 C C . ILE A 1 80 ? -8.185 6.392 -1.420 1.00 94.12 80 ILE A C 1
ATOM 613 O O . ILE A 1 80 ? -8.147 7.580 -1.750 1.00 94.12 80 ILE A O 1
ATOM 617 N N . PRO A 1 81 ? -9.262 5.623 -1.680 1.00 95.50 81 PRO A N 1
ATOM 618 C CA . PRO A 1 81 ? -10.472 6.167 -2.283 1.00 95.50 81 PRO A CA 1
ATOM 619 C C . PRO A 1 81 ? -11.013 7.351 -1.479 1.00 95.50 81 PRO A C 1
ATOM 621 O O . PRO A 1 81 ? -11.125 7.278 -0.256 1.00 95.50 81 PRO A O 1
ATOM 624 N N . SER A 1 82 ? -11.410 8.426 -2.162 1.00 96.06 82 SER 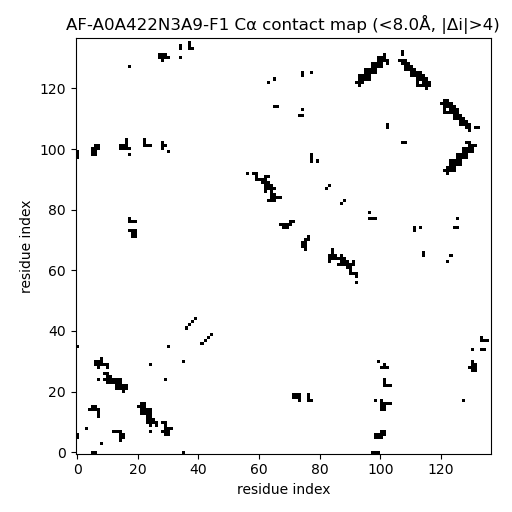A N 1
ATOM 625 C CA . SER A 1 82 ? -11.937 9.635 -1.512 1.00 96.06 82 SER A CA 1
ATOM 626 C C . SER A 1 82 ? -13.151 9.353 -0.619 1.00 96.06 82 SER A C 1
ATOM 628 O O . SER A 1 82 ? -13.311 9.989 0.421 1.00 96.06 82 SER A O 1
ATOM 630 N N . SER A 1 83 ? -13.968 8.353 -0.967 1.00 97.56 83 SER A N 1
ATOM 631 C CA . SER A 1 83 ? -15.091 7.886 -0.146 1.00 97.56 83 SER A CA 1
ATOM 632 C C . SER A 1 83 ? -14.656 7.367 1.226 1.00 97.56 83 SER A C 1
ATOM 634 O O . SER A 1 83 ? -15.379 7.546 2.199 1.00 97.56 83 SER A O 1
ATOM 636 N N . HIS A 1 84 ? -13.462 6.785 1.360 1.00 97.31 84 HIS A N 1
ATOM 637 C CA . HIS A 1 84 ? -12.974 6.286 2.648 1.00 97.31 84 HIS A CA 1
ATOM 638 C C . HIS A 1 84 ? -12.623 7.434 3.614 1.00 97.31 84 HIS A C 1
ATOM 640 O O . HIS A 1 84 ? -12.642 7.236 4.828 1.00 97.31 84 HIS A O 1
ATOM 646 N N . HIS A 1 85 ? -12.358 8.638 3.091 1.00 96.00 85 HIS A N 1
ATOM 647 C CA . HIS A 1 85 ? -12.133 9.858 3.875 1.00 96.00 85 HIS A CA 1
ATOM 648 C C . HIS A 1 85 ? -13.418 10.636 4.190 1.00 96.00 85 HIS A C 1
ATOM 650 O O . HIS A 1 85 ? -13.409 11.496 5.066 1.00 96.00 85 HIS A O 1
ATOM 656 N N . THR A 1 86 ? -14.516 10.367 3.475 1.00 96.44 86 THR A N 1
ATOM 657 C CA . THR A 1 86 ? -15.788 11.091 3.627 1.00 96.44 86 THR A CA 1
ATOM 658 C C . THR A 1 86 ? -16.871 10.206 4.235 1.00 96.44 86 THR A C 1
ATOM 660 O O . THR A 1 86 ? -17.192 10.351 5.409 1.00 96.44 86 THR A O 1
ATOM 663 N N . THR A 1 87 ? -17.418 9.262 3.469 1.00 96.44 87 THR A N 1
ATOM 664 C CA . THR A 1 87 ? -18.447 8.323 3.942 1.00 96.44 87 THR A CA 1
ATOM 665 C C . THR A 1 87 ? -17.877 7.211 4.820 1.00 96.44 87 THR A C 1
ATOM 667 O O . THR A 1 87 ? -18.603 6.604 5.598 1.00 96.44 87 THR A O 1
ATOM 670 N N . GLY A 1 88 ? -16.583 6.922 4.694 1.00 96.12 88 GLY A N 1
ATOM 671 C CA . GLY A 1 88 ? -15.926 5.831 5.403 1.00 96.12 88 GLY A CA 1
ATOM 672 C C . GLY A 1 88 ? -16.327 4.446 4.897 1.00 96.12 88 GLY A C 1
ATOM 673 O O . GLY A 1 88 ? -17.036 4.296 3.899 1.00 96.12 88 GLY A O 1
ATOM 674 N N . VAL A 1 89 ? -15.841 3.421 5.596 1.00 97.56 89 VAL A N 1
ATOM 675 C CA . VAL A 1 89 ? -16.099 2.009 5.279 1.00 97.56 89 VAL A CA 1
ATOM 676 C C . VAL A 1 89 ? -16.885 1.355 6.410 1.00 97.56 89 VAL A C 1
ATOM 678 O O . VAL A 1 89 ? -16.462 1.382 7.564 1.00 97.56 89 VAL A O 1
ATOM 681 N N . SER A 1 90 ? -18.030 0.755 6.090 1.00 96.00 90 SER A N 1
ATOM 682 C CA . SER A 1 90 ? -18.848 -0.014 7.036 1.00 96.00 90 SER A CA 1
ATOM 683 C C . SER A 1 90 ? -18.498 -1.501 7.018 1.00 96.00 90 SER A C 1
ATOM 685 O O . SER A 1 90 ? -18.115 -2.033 5.979 1.00 96.00 90 SER A O 1
ATOM 687 N N . GLY A 1 91 ? -18.712 -2.193 8.141 1.00 95.19 91 GLY A N 1
ATOM 688 C CA . GLY A 1 91 ? -18.543 -3.652 8.220 1.00 95.19 91 GLY A CA 1
ATOM 689 C C . GLY A 1 91 ? -17.085 -4.118 8.214 1.00 95.19 91 GLY A C 1
ATOM 690 O O . GLY A 1 91 ? -16.826 -5.297 7.997 1.00 95.19 91 GLY A O 1
ATOM 691 N N . ALA A 1 92 ? -16.143 -3.202 8.448 1.00 95.38 92 ALA A N 1
ATOM 692 C CA . ALA A 1 92 ? -14.725 -3.495 8.567 1.00 95.38 92 ALA A CA 1
ATOM 693 C C . ALA A 1 92 ? -14.225 -3.156 9.974 1.00 95.38 92 ALA A C 1
ATOM 695 O O . ALA A 1 92 ? -14.529 -2.100 10.526 1.00 95.38 92 ALA A O 1
ATOM 696 N N . ASP A 1 93 ? -13.417 -4.055 10.523 1.00 95.75 93 ASP A N 1
ATOM 697 C CA . ASP A 1 93 ? -12.743 -3.898 11.813 1.00 95.75 93 ASP A CA 1
ATOM 698 C C . ASP A 1 93 ? -11.364 -3.246 11.700 1.00 95.75 93 ASP A C 1
ATOM 700 O O . ASP A 1 93 ? -10.840 -2.692 12.667 1.00 95.75 93 ASP A O 1
ATOM 704 N N . MET A 1 94 ? -10.773 -3.359 10.515 1.00 95.50 94 MET A N 1
ATOM 705 C CA . MET A 1 94 ? -9.491 -2.798 10.133 1.00 95.50 94 MET A CA 1
ATOM 706 C C . MET A 1 94 ? -9.452 -2.688 8.607 1.00 95.50 94 MET A C 1
ATOM 708 O O . MET A 1 94 ? -9.993 -3.541 7.902 1.00 95.50 94 MET A O 1
ATOM 712 N N . LEU A 1 95 ? -8.789 -1.657 8.095 1.00 97.44 95 LEU A N 1
ATOM 713 C CA . LEU A 1 95 ? -8.484 -1.487 6.680 1.00 97.44 95 LEU A CA 1
ATOM 714 C C . LEU A 1 95 ? -6.977 -1.589 6.462 1.00 97.44 95 LEU A C 1
ATOM 716 O O . LEU A 1 95 ? -6.188 -0.957 7.167 1.00 97.44 95 LEU A O 1
ATOM 720 N N . LEU A 1 96 ? -6.589 -2.361 5.452 1.00 97.38 96 LEU A N 1
ATOM 721 C CA . LEU A 1 96 ? -5.207 -2.511 5.019 1.00 97.38 96 LEU A CA 1
ATOM 722 C C . LEU A 1 96 ? -5.096 -2.074 3.557 1.00 97.38 96 LEU A C 1
ATOM 724 O O . LEU A 1 96 ? -5.695 -2.697 2.681 1.00 97.38 96 LEU A O 1
ATOM 728 N N . TYR A 1 97 ? -4.326 -1.022 3.285 1.00 97.12 97 TYR A N 1
ATOM 729 C CA . TYR A 1 97 ? -4.052 -0.584 1.913 1.00 97.12 97 TYR A CA 1
ATOM 730 C C . TYR A 1 97 ? -2.728 -1.155 1.439 1.00 97.12 97 TYR A C 1
ATOM 732 O O . TYR A 1 97 ? -1.699 -0.985 2.088 1.00 97.12 97 TYR A O 1
ATOM 740 N N . ALA A 1 98 ? -2.757 -1.821 0.290 1.00 97.06 98 ALA A N 1
ATOM 741 C CA . ALA A 1 98 ? -1.615 -2.558 -0.220 1.00 97.06 98 ALA A CA 1
ATOM 742 C C . ALA A 1 98 ? -1.027 -1.935 -1.493 1.00 97.06 98 ALA A C 1
ATOM 744 O O . ALA A 1 98 ? -1.741 -1.630 -2.458 1.00 97.06 98 ALA A O 1
ATOM 745 N N . ALA A 1 99 ? 0.298 -1.836 -1.516 1.00 97.19 99 ALA A N 1
ATOM 746 C CA . ALA A 1 99 ? 1.108 -1.456 -2.661 1.00 97.19 99 ALA A CA 1
ATOM 747 C C . ALA A 1 99 ? 2.098 -2.572 -3.023 1.00 97.19 99 ALA A C 1
ATOM 749 O O . ALA A 1 99 ? 2.343 -3.493 -2.243 1.00 97.19 99 ALA A O 1
ATOM 750 N N . ALA A 1 100 ? 2.623 -2.487 -4.242 1.00 97.12 100 ALA A N 1
ATOM 751 C CA . ALA A 1 100 ? 3.666 -3.371 -4.746 1.00 97.12 100 ALA A CA 1
ATOM 752 C C . ALA A 1 100 ? 4.687 -2.549 -5.544 1.00 97.12 100 ALA A C 1
ATOM 754 O O . ALA A 1 100 ? 4.890 -2.735 -6.744 1.00 97.12 100 ALA A O 1
ATOM 755 N N . ALA A 1 101 ? 5.222 -1.539 -4.868 1.00 96.81 101 ALA A N 1
ATOM 756 C CA . ALA A 1 101 ? 6.233 -0.628 -5.370 1.00 96.81 101 ALA A CA 1
ATOM 757 C C . ALA A 1 101 ? 7.642 -1.217 -5.174 1.00 96.81 101 ALA A C 1
ATOM 759 O O . ALA A 1 101 ? 7.824 -2.091 -4.320 1.00 96.81 101 ALA A O 1
ATOM 760 N N . PRO A 1 102 ? 8.652 -0.756 -5.936 1.00 96.31 102 PRO A N 1
ATOM 761 C CA . PRO A 1 102 ? 10.033 -1.183 -5.725 1.00 96.31 102 PRO A CA 1
ATOM 762 C C . PRO A 1 102 ? 10.490 -0.882 -4.292 1.00 96.31 102 PRO A C 1
ATOM 764 O O . PRO A 1 102 ? 10.212 0.189 -3.757 1.00 96.31 102 PRO A O 1
ATOM 767 N N . ILE A 1 103 ? 11.230 -1.819 -3.698 1.00 94.19 103 ILE A N 1
ATOM 768 C CA . ILE A 1 103 ? 11.847 -1.668 -2.375 1.00 94.19 103 ILE A CA 1
ATOM 769 C C . ILE A 1 103 ? 13.369 -1.755 -2.531 1.00 94.19 103 ILE A C 1
ATOM 771 O O . ILE A 1 103 ? 13.894 -2.549 -3.320 1.00 94.19 103 ILE A O 1
ATOM 775 N N . ARG A 1 104 ? 14.095 -0.909 -1.795 1.00 86.31 104 ARG A N 1
ATOM 776 C CA . ARG A 1 104 ? 15.563 -0.895 -1.778 1.00 86.31 104 ARG A CA 1
ATOM 777 C C . ARG A 1 104 ? 16.115 -1.930 -0.790 1.00 86.31 104 ARG A C 1
ATOM 779 O O . ARG A 1 104 ? 15.479 -2.274 0.199 1.00 86.31 104 ARG A O 1
ATOM 786 N N . GLY A 1 105 ? 17.345 -2.380 -1.032 1.00 85.75 105 GLY A N 1
ATOM 787 C CA . GLY A 1 105 ? 18.034 -3.313 -0.135 1.00 85.75 105 GLY A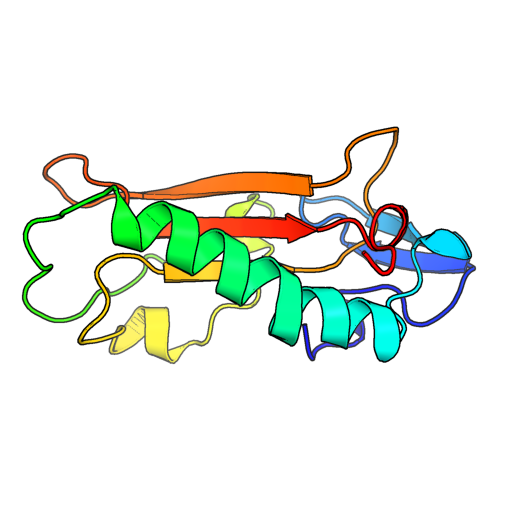 CA 1
ATOM 788 C C . GLY A 1 105 ? 17.420 -4.716 -0.131 1.00 85.75 105 GLY A C 1
ATOM 789 O O . GLY A 1 105 ? 17.021 -5.214 -1.182 1.00 85.75 105 GLY A O 1
ATOM 790 N N . SER A 1 106 ? 17.401 -5.348 1.044 1.00 87.44 106 SER A N 1
ATOM 791 C CA . SER A 1 106 ? 16.948 -6.728 1.276 1.00 87.44 106 SER A CA 1
ATOM 792 C C . SER A 1 106 ? 15.547 -6.830 1.896 1.00 87.44 106 SER A C 1
ATOM 794 O O . SER A 1 106 ? 15.131 -7.911 2.306 1.00 87.44 106 SER A O 1
ATOM 796 N N . THR A 1 107 ? 14.815 -5.718 1.996 1.00 93.25 107 THR A N 1
ATOM 797 C CA . THR A 1 107 ? 13.470 -5.693 2.582 1.00 93.25 107 THR A CA 1
ATOM 798 C C . THR A 1 107 ? 12.451 -6.288 1.612 1.00 93.25 107 THR A C 1
ATOM 800 O O . THR A 1 107 ? 12.222 -5.743 0.536 1.00 93.25 107 THR A O 1
ATOM 803 N N . TYR A 1 108 ? 11.788 -7.374 2.013 1.00 94.50 108 TYR A N 1
ATOM 804 C CA . TYR A 1 108 ? 10.743 -8.014 1.200 1.00 94.50 108 TYR A CA 1
ATOM 805 C C . TYR A 1 108 ? 9.413 -7.270 1.257 1.00 94.50 108 TYR A C 1
ATOM 807 O O . TYR A 1 108 ? 8.716 -7.136 0.254 1.00 94.50 108 TYR A O 1
ATOM 815 N N . ALA A 1 109 ? 9.061 -6.769 2.435 1.00 95.62 109 ALA A N 1
ATOM 816 C CA . ALA A 1 109 ? 7.852 -6.004 2.666 1.00 95.62 109 ALA A CA 1
ATOM 817 C C . ALA A 1 109 ? 8.030 -5.104 3.885 1.00 95.62 109 ALA A C 1
ATOM 819 O O . ALA A 1 109 ? 8.801 -5.420 4.792 1.00 95.62 109 ALA A O 1
ATOM 820 N N . TRP A 1 110 ? 7.269 -4.018 3.934 1.00 95.25 110 TRP A N 1
ATOM 821 C CA . TRP A 1 110 ? 7.148 -3.182 5.123 1.00 95.25 110 TRP A CA 1
ATOM 822 C C . TRP A 1 110 ? 5.696 -2.772 5.339 1.00 95.25 110 TRP A C 1
ATOM 824 O O . TRP A 1 110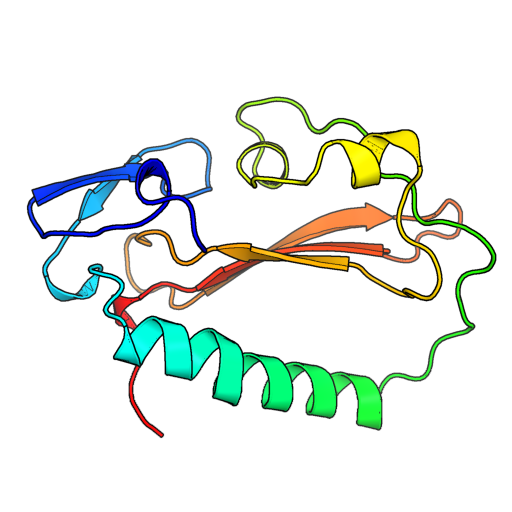 ? 4.899 -2.728 4.402 1.00 95.25 110 TRP A O 1
ATOM 834 N N . THR A 1 111 ? 5.344 -2.480 6.589 1.00 96.56 111 THR A N 1
ATOM 835 C CA . THR A 1 111 ? 3.995 -2.063 6.979 1.00 96.56 111 THR A CA 1
ATOM 836 C C . THR A 1 111 ? 4.062 -1.037 8.100 1.00 96.56 111 THR A C 1
ATOM 838 O O . THR A 1 111 ? 4.940 -1.119 8.957 1.00 96.56 111 THR A O 1
ATOM 841 N N . VAL A 1 112 ? 3.113 -0.100 8.133 1.00 96.56 112 VAL A N 1
ATOM 842 C CA . VAL A 1 112 ? 2.943 0.834 9.258 1.00 96.56 112 VAL A CA 1
ATOM 843 C C . VAL A 1 112 ? 1.469 1.026 9.600 1.00 96.56 112 VAL A C 1
ATOM 845 O O . VAL A 1 112 ? 0.600 0.991 8.727 1.00 96.56 112 VAL A O 1
ATOM 848 N N . GLY A 1 113 ? 1.186 1.234 10.886 1.00 97.12 113 GLY A N 1
ATOM 849 C CA . GLY A 1 113 ? -0.126 1.682 11.345 1.00 97.12 113 GLY A CA 1
ATOM 850 C C . GLY A 1 113 ? -0.306 3.172 11.059 1.00 97.12 113 GLY A C 1
ATOM 851 O O . GLY A 1 113 ? 0.556 3.974 11.401 1.00 97.12 113 GLY A O 1
ATOM 852 N N . CYS A 1 114 ? -1.429 3.535 10.447 1.00 97.25 114 CYS A N 1
ATOM 853 C CA . CYS A 1 114 ? -1.720 4.899 10.003 1.00 97.25 114 CYS A CA 1
ATOM 854 C C . CYS A 1 114 ? -2.789 5.596 10.839 1.00 97.25 114 CYS A C 1
ATOM 856 O O . CYS A 1 114 ? -2.764 6.815 10.974 1.00 97.25 114 CYS A O 1
ATOM 858 N N . SER A 1 115 ? -3.738 4.846 11.400 1.00 96.12 115 SER A N 1
ATOM 859 C CA . SER A 1 115 ? -4.770 5.418 12.262 1.00 96.12 115 SER A CA 1
ATOM 860 C C . SER A 1 115 ? -5.247 4.422 13.309 1.00 96.12 115 SER A C 1
ATOM 862 O O . SER A 1 115 ? -5.231 3.201 13.104 1.00 96.12 115 SER A O 1
ATOM 864 N N . LYS A 1 116 ? -5.689 4.973 14.437 1.00 95.69 116 LYS A N 1
ATOM 865 C CA . LYS A 1 116 ? -6.225 4.254 15.588 1.00 95.69 116 LYS A CA 1
ATOM 866 C C . LYS A 1 116 ? -7.508 4.917 16.079 1.00 95.69 116 LYS A C 1
ATOM 868 O O . LYS A 1 116 ? -7.689 6.123 15.921 1.00 95.69 116 LYS A O 1
ATOM 873 N N . MET A 1 117 ? -8.375 4.128 16.696 1.00 91.56 117 MET A N 1
ATOM 874 C CA . MET A 1 117 ? -9.545 4.615 17.422 1.00 91.56 117 MET A CA 1
ATOM 875 C C . MET A 1 117 ? -9.149 5.314 18.738 1.00 91.56 117 MET A C 1
ATOM 877 O O . MET A 1 117 ? -8.008 5.170 19.190 1.00 91.56 117 MET A O 1
ATOM 881 N N . PRO A 1 118 ? -10.078 6.049 19.389 1.00 91.75 118 PRO A N 1
ATOM 882 C CA . PRO A 1 118 ? -9.820 6.704 20.676 1.00 91.75 118 PRO A CA 1
ATOM 883 C C . PRO A 1 118 ? -9.367 5.756 21.794 1.00 91.75 118 PRO A C 1
ATOM 885 O O . PRO A 1 118 ? -8.593 6.155 22.657 1.00 91.75 118 PRO A O 1
ATOM 888 N N . ASP A 1 119 ? -9.802 4.494 21.756 1.00 91.06 119 ASP A N 1
ATOM 889 C CA . ASP A 1 119 ? -9.376 3.436 22.684 1.00 91.06 119 ASP A CA 1
ATOM 890 C C . ASP A 1 119 ? -7.971 2.879 22.379 1.00 91.06 119 ASP A C 1
ATOM 892 O O . ASP A 1 119 ? -7.499 1.957 23.040 1.00 91.06 119 ASP A O 1
ATOM 896 N N . GLY A 1 120 ? -7.290 3.432 21.373 1.00 93.38 120 GLY A N 1
ATOM 897 C CA . GLY A 1 120 ? -5.959 3.028 20.947 1.00 93.38 120 GLY A CA 1
ATOM 898 C C . GLY A 1 120 ? -5.938 1.887 19.933 1.00 93.38 120 GLY A C 1
ATOM 899 O O . GLY A 1 120 ? -4.861 1.587 19.413 1.00 93.38 120 GLY A O 1
ATOM 900 N N . ARG A 1 121 ? -7.084 1.280 19.597 1.00 93.69 121 ARG A N 1
ATOM 901 C CA . ARG A 1 121 ? -7.145 0.160 18.653 1.00 93.69 121 ARG A CA 1
ATOM 902 C C . ARG A 1 121 ? -6.705 0.591 17.246 1.00 93.69 121 ARG A C 1
ATOM 904 O O . ARG A 1 121 ? -7.330 1.489 16.678 1.00 93.69 121 ARG A O 1
ATOM 911 N N . PRO A 1 122 ? -5.697 -0.056 16.633 1.00 94.00 122 PRO A N 1
ATOM 912 C CA . PRO A 1 122 ? -5.332 0.195 15.241 1.00 94.00 122 PRO A CA 1
ATOM 913 C C . PRO A 1 122 ? -6.468 -0.207 14.299 1.00 94.00 122 PRO A C 1
ATOM 915 O O . PRO A 1 122 ? -6.995 -1.314 14.401 1.00 94.00 122 PRO A O 1
ATOM 918 N N . VAL A 1 123 ? -6.831 0.683 13.376 1.00 95.81 123 VAL A N 1
ATOM 919 C CA . VAL A 1 123 ? -7.925 0.449 12.413 1.00 95.81 123 VAL A CA 1
ATOM 920 C C . VAL A 1 123 ? -7.513 0.681 10.968 1.00 95.81 123 VAL A C 1
ATOM 922 O O . VAL A 1 123 ? -8.218 0.258 10.059 1.00 95.81 123 VAL A O 1
ATOM 925 N N . VAL A 1 124 ? -6.373 1.328 10.727 1.00 97.50 124 VAL A N 1
ATOM 926 C CA . VAL A 1 124 ? -5.865 1.567 9.374 1.00 97.50 124 VAL A CA 1
ATOM 927 C C . VAL A 1 124 ? -4.375 1.306 9.350 1.00 97.50 124 VAL A C 1
ATOM 929 O O . VAL A 1 124 ? -3.639 1.865 10.163 1.00 97.50 124 VAL A O 1
ATOM 932 N N . ALA A 1 125 ? -3.934 0.507 8.391 1.00 97.62 125 ALA A N 1
ATOM 933 C CA . ALA A 1 125 ? -2.529 0.290 8.099 1.00 97.62 125 ALA A CA 1
ATOM 934 C C . ALA A 1 125 ? -2.283 0.315 6.591 1.00 97.62 125 ALA A C 1
ATOM 936 O O . ALA A 1 125 ? -3.200 0.154 5.779 1.00 97.62 125 ALA A O 1
ATOM 937 N N . VAL A 1 126 ? -1.023 0.501 6.230 1.00 97.75 126 VAL A N 1
ATOM 938 C CA . VAL A 1 126 ? -0.548 0.401 4.854 1.00 97.75 126 VAL A CA 1
ATOM 939 C C . VAL A 1 126 ? 0.580 -0.617 4.788 1.00 97.75 126 VAL A C 1
ATOM 941 O O . VAL A 1 126 ? 1.367 -0.719 5.727 1.00 97.75 126 VAL A O 1
ATOM 944 N N . ILE A 1 127 ? 0.657 -1.357 3.687 1.00 97.69 127 ILE A N 1
ATOM 945 C CA . ILE A 1 127 ? 1.685 -2.367 3.438 1.00 97.69 127 ILE A CA 1
ATOM 946 C C . ILE A 1 127 ? 2.227 -2.227 2.018 1.00 97.69 127 ILE A C 1
ATOM 948 O O . ILE A 1 127 ? 1.460 -2.092 1.063 1.00 97.69 127 ILE A O 1
ATOM 952 N N . ASN A 1 128 ? 3.545 -2.289 1.863 1.00 97.56 128 ASN A N 1
ATOM 953 C CA . ASN A 1 128 ? 4.196 -2.388 0.563 1.00 97.56 128 ASN A CA 1
ATOM 954 C C . ASN A 1 128 ? 4.907 -3.739 0.442 1.00 97.56 128 ASN A C 1
ATOM 956 O O . ASN A 1 128 ? 5.667 -4.115 1.333 1.00 97.56 128 ASN A O 1
ATOM 960 N N . ILE A 1 129 ? 4.658 -4.458 -0.652 1.00 97.38 129 ILE A N 1
ATOM 961 C CA . ILE A 1 129 ? 5.247 -5.769 -0.947 1.00 97.38 129 ILE A CA 1
ATOM 962 C C . ILE A 1 129 ? 6.204 -5.614 -2.124 1.00 97.38 129 ILE A C 1
ATOM 964 O O . ILE A 1 129 ? 5.772 -5.320 -3.235 1.00 97.38 129 ILE A O 1
ATOM 968 N N . GLY A 1 130 ? 7.497 -5.829 -1.903 1.00 96.81 130 GLY A N 1
ATOM 969 C CA . GLY A 1 130 ? 8.518 -5.692 -2.934 1.00 96.81 130 GLY A CA 1
ATOM 970 C C . GLY A 1 130 ? 8.372 -6.784 -3.996 1.00 96.81 130 GLY A C 1
ATOM 971 O O . GLY A 1 130 ? 8.599 -7.955 -3.673 1.00 96.81 130 GLY A O 1
ATOM 972 N N . PRO A 1 131 ? 8.076 -6.452 -5.271 1.00 96.50 131 PRO A N 1
ATOM 973 C CA . PRO A 1 131 ? 7.880 -7.461 -6.316 1.00 96.50 131 PRO A CA 1
ATOM 974 C C . PRO A 1 131 ? 9.098 -8.362 -6.552 1.00 96.50 131 PRO A C 1
ATOM 976 O O . PRO A 1 131 ? 8.950 -9.459 -7.085 1.00 96.50 131 PRO A O 1
ATOM 979 N N . HIS A 1 132 ? 10.299 -7.937 -6.148 1.00 94.88 132 HIS A N 1
ATOM 980 C CA . HIS A 1 132 ? 11.517 -8.744 -6.244 1.00 94.88 132 HIS A CA 1
ATOM 981 C C . HIS A 1 132 ? 11.504 -9.993 -5.353 1.00 94.88 132 HIS A C 1
ATOM 983 O O . HIS A 1 132 ? 12.232 -10.936 -5.635 1.00 94.88 132 HIS A O 1
ATOM 989 N N . SER A 1 133 ? 10.701 -9.990 -4.286 1.00 93.94 133 SER A N 1
ATOM 990 C CA . SER A 1 133 ? 10.598 -11.092 -3.320 1.00 93.94 133 SER A CA 1
ATOM 991 C C . SER A 1 133 ? 9.446 -12.053 -3.621 1.00 93.94 133 SER A C 1
ATOM 993 O O . SER A 1 133 ? 9.346 -13.121 -3.021 1.00 93.94 133 SER A O 1
ATOM 995 N N . VAL A 1 134 ? 8.568 -11.680 -4.555 1.00 94.62 134 VAL A N 1
ATOM 996 C CA . VAL A 1 134 ? 7.374 -12.454 -4.888 1.00 94.62 134 VAL A CA 1
ATOM 997 C C . VAL A 1 134 ? 7.765 -13.590 -5.820 1.00 94.62 134 VAL A C 1
ATOM 999 O O . VAL A 1 134 ? 8.163 -13.361 -6.964 1.00 94.62 134 VAL A O 1
ATOM 1002 N N . THR A 1 135 ? 7.632 -14.804 -5.303 1.00 87.44 135 THR A N 1
ATOM 1003 C CA . THR A 1 135 ? 7.884 -16.071 -5.990 1.00 87.44 135 THR A CA 1
ATOM 1004 C C . THR A 1 135 ? 6.661 -16.965 -5.829 1.00 87.44 135 THR A C 1
ATOM 1006 O O . THR A 1 135 ? 5.899 -16.806 -4.869 1.00 87.44 135 THR A O 1
ATOM 1009 N N . ASP A 1 136 ? 6.447 -17.876 -6.774 1.00 70.50 136 ASP A N 1
ATOM 1010 C CA . ASP A 1 136 ? 5.457 -18.933 -6.592 1.00 70.50 136 ASP A CA 1
ATOM 1011 C C . ASP A 1 136 ? 5.884 -19.838 -5.433 1.00 70.50 136 ASP A C 1
ATOM 1013 O O . ASP A 1 136 ? 7.064 -20.167 -5.288 1.00 70.50 136 ASP A O 1
ATOM 1017 N N . SER A 1 137 ? 4.922 -20.181 -4.574 1.00 56.22 137 SER A N 1
ATOM 1018 C CA . SER A 1 137 ? 5.103 -21.115 -3.454 1.00 56.22 137 SER A CA 1
ATOM 1019 C C . SER A 1 137 ? 4.704 -22.527 -3.842 1.00 56.22 137 SER A C 1
ATOM 1021 O O . SER A 1 137 ? 3.654 -22.661 -4.510 1.00 56.22 137 SER A O 1
#

InterPro domains:
  IPR001577 Peptidase M8, leishmanolysin [PF01457] (2-134)
  IPR001577 Peptidase M8, leishmanolysin [PR00782] (37-66)
  IPR001577 Peptidase M8, leishmanolysin [PR00782] (98-127)
  IPR001577 Peptidase M8, leishmanolysin [PTHR10942] (23-135)

Secondary structure (DSSP, 8-state):
---GGGSBSSTT-EEE-SSSSEEEPPGGGB--HHHHHIIIIIIHHHHHHHHHTT---PPPPSEEPPPPPPTTSTTTTS---HHHHHT-EES-S-EEEEE-----TT--EEEEEEEE-TTS-EEEEEEEE-GGG----

Mean predicted aligned error: 3.21 Å

pLDDT: mean 94.65, std 4.72, range [56.22, 97.75]

Radius of gyration: 15.69 Å; Cα contacts (8 Å, |Δi|>4): 245; chains: 1; bounding box: 38×36×40 Å